Protein AF-A0A538HQL8-F1 (afdb_monomer_lite)

Structure (mmCIF, N/CA/C/O backbone):
data_AF-A0A538HQL8-F1
#
_entry.id   AF-A0A538HQL8-F1
#
loop_
_atom_site.group_PDB
_atom_site.id
_atom_site.type_symbol
_atom_site.label_atom_id
_atom_site.label_alt_id
_atom_site.label_comp_id
_atom_site.label_asym_id
_atom_site.label_entity_id
_atom_site.label_seq_id
_atom_site.pdbx_PDB_ins_code
_atom_site.Cartn_x
_atom_site.Cartn_y
_atom_site.Cartn_z
_atom_site.occupancy
_atom_site.B_iso_or_equiv
_atom_site.auth_seq_id
_atom_site.auth_comp_id
_atom_site.auth_asym_id
_atom_site.auth_atom_id
_atom_site.pdbx_PDB_model_num
ATOM 1 N N . MET A 1 1 ? -51.628 7.052 0.965 1.00 49.16 1 MET A N 1
ATOM 2 C CA . MET A 1 1 ? -50.623 6.029 0.595 1.00 49.16 1 MET A CA 1
ATOM 3 C C . MET A 1 1 ? -49.398 6.690 -0.060 1.00 49.16 1 MET A C 1
ATOM 5 O O . MET A 1 1 ? -49.408 6.827 -1.277 1.00 49.16 1 MET A O 1
ATOM 9 N N . PRO A 1 2 ? -48.368 7.137 0.696 1.00 50.53 2 PRO A N 1
ATOM 10 C CA . PRO A 1 2 ? -47.106 7.595 0.105 1.00 50.53 2 PRO A CA 1
ATOM 11 C C . PRO A 1 2 ? -45.880 7.108 0.913 1.00 50.53 2 PRO A C 1
ATOM 13 O O . PRO A 1 2 ? -45.304 7.866 1.681 1.00 50.53 2 PRO A O 1
ATOM 16 N N . VAL A 1 3 ? -45.492 5.834 0.800 1.00 54.09 3 VAL A N 1
ATOM 17 C CA . VAL A 1 3 ? -44.236 5.329 1.421 1.00 54.09 3 VAL A CA 1
ATOM 18 C C . VAL A 1 3 ? -43.353 4.573 0.409 1.00 54.09 3 VAL A C 1
ATOM 20 O O . VAL A 1 3 ? -42.176 4.333 0.648 1.00 54.09 3 VAL A O 1
ATOM 23 N N . ALA A 1 4 ? -43.863 4.286 -0.794 1.00 59.78 4 ALA A N 1
ATOM 24 C CA . ALA A 1 4 ? -43.156 3.497 -1.808 1.00 59.78 4 ALA A CA 1
ATOM 25 C C . ALA A 1 4 ? -42.152 4.285 -2.686 1.00 59.78 4 ALA A C 1
ATOM 27 O O . ALA A 1 4 ? -41.519 3.697 -3.563 1.00 59.78 4 ALA A O 1
ATOM 28 N N . SER A 1 5 ? -42.011 5.606 -2.510 1.00 59.91 5 SER A N 1
ATOM 29 C CA . SER A 1 5 ? -41.124 6.447 -3.339 1.00 59.91 5 SER A CA 1
ATOM 30 C C . SER A 1 5 ? -39.715 6.625 -2.763 1.00 59.91 5 SER A C 1
ATOM 32 O O . SER A 1 5 ? -38.771 6.798 -3.531 1.00 59.91 5 SER A O 1
ATOM 34 N N . ILE A 1 6 ? -39.547 6.537 -1.438 1.00 60.84 6 ILE A N 1
ATOM 35 C CA . ILE A 1 6 ? -38.257 6.792 -0.769 1.00 60.84 6 ILE A CA 1
ATOM 36 C C . ILE A 1 6 ? -37.262 5.648 -1.025 1.00 60.84 6 ILE A C 1
ATOM 38 O O . ILE A 1 6 ? -36.093 5.904 -1.304 1.00 60.84 6 ILE A O 1
ATOM 42 N N . GLY A 1 7 ? -37.732 4.394 -1.030 1.00 67.69 7 GLY A N 1
ATOM 43 C CA . GLY A 1 7 ? -36.884 3.226 -1.314 1.00 67.69 7 GLY A CA 1
ATOM 44 C C . GLY A 1 7 ? -36.282 3.245 -2.724 1.00 67.69 7 GLY A C 1
ATOM 45 O O . GLY A 1 7 ? -35.083 3.042 -2.884 1.00 67.69 7 GLY A O 1
ATOM 46 N N . ARG A 1 8 ? -37.080 3.6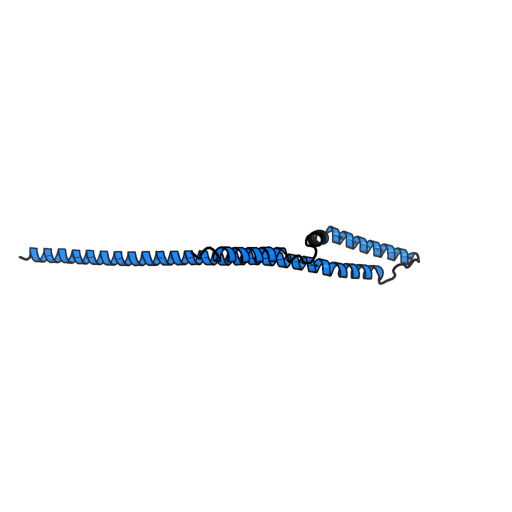12 -3.738 1.00 68.12 8 ARG A N 1
ATOM 47 C CA . ARG A 1 8 ? -36.613 3.712 -5.134 1.00 68.12 8 ARG A CA 1
ATOM 48 C C . ARG A 1 8 ? -35.597 4.831 -5.356 1.00 68.12 8 ARG A C 1
ATOM 50 O O . ARG A 1 8 ? -34.709 4.687 -6.190 1.00 68.12 8 ARG A O 1
ATOM 57 N N . ALA A 1 9 ? -35.722 5.943 -4.632 1.00 64.19 9 ALA A N 1
ATOM 58 C CA . ALA A 1 9 ? -34.758 7.036 -4.715 1.00 64.19 9 ALA A CA 1
ATOM 59 C C . ALA A 1 9 ? -33.401 6.634 -4.110 1.00 64.19 9 ALA A C 1
ATOM 61 O O . ALA A 1 9 ? -32.363 6.920 -4.701 1.00 64.19 9 ALA A O 1
ATOM 62 N N . ALA A 1 10 ? -33.407 5.914 -2.982 1.00 66.31 10 ALA A N 1
ATOM 63 C CA . ALA A 1 10 ? -32.190 5.384 -2.370 1.00 66.31 10 ALA A CA 1
ATOM 64 C C . ALA A 1 10 ? -31.501 4.338 -3.266 1.00 66.31 10 ALA A C 1
ATOM 66 O O . ALA A 1 10 ? -30.287 4.396 -3.462 1.00 66.31 10 ALA A O 1
ATOM 67 N N . GLU A 1 11 ? -32.266 3.433 -3.881 1.00 68.56 11 GLU A N 1
ATOM 68 C CA . GLU A 1 11 ? -31.736 2.461 -4.848 1.00 68.56 11 GLU A CA 1
ATOM 69 C C . GLU A 1 11 ? -31.134 3.143 -6.086 1.00 68.56 11 GLU A C 1
ATOM 71 O O . GLU A 1 11 ? -30.039 2.780 -6.512 1.00 68.56 11 GLU A O 1
ATOM 76 N N . ALA A 1 12 ? -31.787 4.181 -6.619 1.00 69.19 12 ALA A N 1
ATOM 77 C CA . ALA A 1 12 ? -31.294 4.913 -7.785 1.00 69.19 12 ALA A CA 1
ATOM 78 C C . ALA A 1 12 ? -29.977 5.660 -7.514 1.00 69.19 12 ALA A C 1
ATOM 80 O O . ALA A 1 12 ? -29.090 5.657 -8.366 1.00 69.19 12 ALA A O 1
ATOM 81 N N . VAL A 1 13 ? -29.819 6.270 -6.334 1.00 69.31 13 VAL A N 1
ATOM 82 C CA . VAL A 1 13 ? -28.570 6.953 -5.939 1.00 69.31 13 VAL A CA 1
ATOM 83 C C . VAL A 1 13 ? -27.427 5.949 -5.788 1.00 69.31 13 VAL A C 1
ATOM 85 O O . VAL A 1 13 ? -26.329 6.187 -6.288 1.00 69.31 13 VAL A O 1
ATOM 88 N N . THR A 1 14 ? -27.706 4.796 -5.178 1.00 72.69 14 THR A N 1
ATOM 89 C CA . THR A 1 14 ? -26.711 3.733 -4.973 1.00 72.69 14 THR A CA 1
ATOM 90 C C . THR A 1 14 ? -26.254 3.128 -6.307 1.00 72.69 14 THR A C 1
ATOM 92 O O . THR A 1 14 ? -25.068 2.877 -6.515 1.00 72.69 14 THR A O 1
ATOM 95 N N . GLU A 1 15 ? -27.179 2.942 -7.252 1.00 68.50 15 GLU A N 1
ATOM 96 C CA . GLU A 1 15 ? -26.886 2.443 -8.600 1.00 68.50 15 GLU A CA 1
ATOM 97 C C . GLU A 1 15 ? -26.120 3.477 -9.448 1.00 68.50 15 GLU A C 1
ATOM 99 O O . GLU A 1 15 ? -25.208 3.122 -10.199 1.00 68.50 15 GLU A O 1
ATOM 104 N N . LEU A 1 16 ? -26.421 4.770 -9.288 1.00 66.19 16 LEU A N 1
ATOM 105 C CA . LEU A 1 16 ? -25.686 5.867 -9.926 1.00 66.19 16 LEU A CA 1
ATOM 106 C C . LEU A 1 16 ? -24.247 5.982 -9.408 1.00 66.19 16 LEU A C 1
ATOM 108 O O . LEU A 1 16 ? -23.330 6.177 -10.207 1.00 66.19 16 LEU A O 1
ATOM 112 N N . GLU A 1 17 ? -24.021 5.824 -8.103 1.00 63.84 17 GLU A N 1
ATOM 113 C CA . GLU A 1 17 ? -22.672 5.785 -7.523 1.00 63.84 17 GLU A CA 1
ATOM 114 C C . GLU A 1 17 ? -21.874 4.572 -8.012 1.00 63.84 17 GLU A C 1
ATOM 116 O O . GLU A 1 17 ? -20.699 4.704 -8.369 1.00 63.84 17 GLU A O 1
ATOM 121 N N . ARG A 1 18 ? -22.523 3.407 -8.113 1.00 63.50 18 ARG A N 1
ATOM 122 C CA . ARG A 1 18 ? -21.914 2.179 -8.637 1.00 63.50 18 ARG A CA 1
ATOM 123 C C . ARG A 1 18 ? -21.484 2.340 -10.096 1.00 63.50 18 ARG A C 1
ATOM 125 O O . ARG A 1 18 ? -20.334 2.063 -10.427 1.00 63.50 18 ARG A O 1
ATOM 132 N N . ARG A 1 19 ? -22.359 2.891 -10.945 1.00 61.31 19 ARG A N 1
ATOM 133 C CA . ARG A 1 19 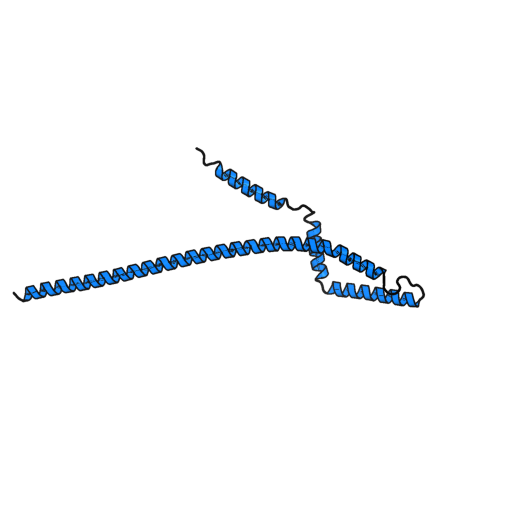? -22.062 3.182 -12.360 1.00 61.31 19 ARG A CA 1
ATOM 134 C C . ARG A 1 19 ? -21.004 4.266 -12.537 1.00 61.31 19 ARG A C 1
ATOM 136 O O . ARG A 1 19 ? -20.172 4.176 -13.435 1.00 61.31 19 ARG A O 1
ATOM 143 N N . ARG A 1 20 ? -20.972 5.277 -11.665 1.00 58.81 20 ARG A N 1
ATOM 144 C CA . ARG A 1 20 ? -19.942 6.328 -11.688 1.00 58.81 20 ARG A CA 1
ATOM 145 C C . ARG A 1 20 ? -18.543 5.777 -11.381 1.00 58.81 20 ARG A C 1
ATOM 147 O O . ARG A 1 20 ? -17.565 6.293 -11.921 1.00 58.81 20 ARG A O 1
ATOM 154 N N . HIS A 1 21 ? -18.431 4.723 -10.573 1.00 55.75 21 HIS A N 1
ATOM 155 C CA . HIS A 1 21 ? -17.162 4.031 -10.326 1.00 55.75 21 HIS A CA 1
ATOM 156 C C . HIS A 1 21 ? -16.667 3.214 -11.531 1.00 55.75 21 HIS A C 1
ATOM 158 O O . HIS A 1 21 ? -15.460 3.097 -11.730 1.00 55.75 21 HIS A O 1
ATOM 164 N N . GLU A 1 22 ? -17.575 2.706 -12.365 1.00 56.78 22 GLU A N 1
ATOM 165 C CA . GLU A 1 22 ? -17.237 1.975 -13.596 1.00 56.78 22 GLU A CA 1
ATOM 166 C C . GLU A 1 22 ? -16.782 2.906 -14.736 1.00 56.78 22 GLU A C 1
ATOM 168 O O . GLU A 1 22 ? -16.046 2.490 -15.629 1.00 56.78 22 GLU A O 1
ATOM 173 N N . LEU A 1 23 ? -17.160 4.188 -14.686 1.00 54.62 23 LEU A N 1
ATOM 174 C CA . LEU A 1 23 ? -16.943 5.161 -15.764 1.00 54.62 23 LEU A CA 1
ATOM 175 C C . LEU A 1 23 ? -15.621 5.956 -15.682 1.00 54.62 23 LEU A C 1
ATOM 177 O O . LEU A 1 23 ? -15.328 6.724 -16.594 1.00 54.62 23 LEU A O 1
ATOM 181 N N . HIS A 1 24 ? -14.779 5.766 -14.659 1.00 51.62 24 HIS A N 1
ATOM 182 C CA . HIS A 1 24 ? -13.497 6.494 -14.522 1.00 51.62 24 HIS A CA 1
ATOM 183 C C . HIS A 1 24 ? -12.302 5.869 -15.275 1.00 51.62 24 HIS A C 1
ATOM 185 O O . HIS A 1 24 ? -11.143 6.164 -14.986 1.00 51.62 24 HIS A O 1
ATOM 191 N N . GLY A 1 25 ? -12.546 5.050 -16.297 1.00 54.59 25 GLY A N 1
ATOM 192 C CA . GLY A 1 25 ? -11.500 4.527 -17.180 1.00 54.59 25 GLY A CA 1
ATOM 193 C C . GLY A 1 25 ? -11.180 5.456 -18.354 1.00 54.59 25 GLY A C 1
ATOM 194 O O . GLY A 1 25 ? -11.370 5.055 -19.497 1.00 54.59 25 GLY A O 1
ATOM 195 N N . ALA A 1 26 ? -10.703 6.682 -18.112 1.00 51.97 26 ALA A N 1
ATOM 196 C CA . ALA A 1 26 ? -10.475 7.659 -19.190 1.00 51.97 26 ALA A CA 1
ATOM 197 C C . ALA A 1 26 ? -9.284 7.339 -20.127 1.00 51.97 26 ALA A C 1
ATOM 199 O O . ALA A 1 26 ? -9.155 7.977 -21.166 1.00 51.97 26 ALA A O 1
ATOM 200 N N . PHE A 1 27 ? -8.454 6.326 -19.835 1.00 48.41 27 PHE A N 1
ATOM 201 C CA . PHE A 1 27 ? -7.442 5.815 -20.773 1.00 48.41 27 PHE A CA 1
ATOM 202 C C . PHE A 1 27 ? -7.279 4.284 -20.655 1.00 48.41 27 PHE A C 1
ATOM 204 O O . PHE A 1 27 ? -6.642 3.783 -19.734 1.00 48.41 27 PHE A O 1
ATOM 211 N N . GLY A 1 28 ? -7.868 3.533 -21.598 1.00 52.66 28 GLY A N 1
ATOM 212 C CA . GLY A 1 28 ? -7.494 2.160 -21.996 1.00 52.66 28 GLY A CA 1
ATOM 213 C C . GLY A 1 28 ? -7.106 1.168 -20.885 1.00 52.66 28 GLY A C 1
ATOM 214 O O . GLY A 1 28 ? -5.946 0.775 -20.772 1.00 52.66 28 GLY A O 1
ATOM 215 N N . ASN A 1 29 ? -8.087 0.707 -20.110 1.00 58.59 29 ASN A N 1
ATOM 216 C CA . ASN A 1 29 ? -7.932 -0.052 -18.858 1.00 58.59 29 ASN A CA 1
ATOM 217 C C . ASN A 1 29 ? -7.150 -1.392 -18.944 1.00 58.59 29 ASN A C 1
ATOM 219 O O . ASN A 1 29 ? -6.627 -1.875 -17.936 1.00 58.59 29 ASN A O 1
ATOM 223 N N . ASP A 1 30 ? -6.999 -1.969 -20.135 1.00 61.59 30 ASP A N 1
ATOM 224 C CA . ASP A 1 30 ? -6.583 -3.366 -20.298 1.00 61.59 30 ASP A CA 1
ATOM 225 C C . ASP A 1 30 ? -5.174 -3.544 -20.878 1.00 61.59 30 ASP A C 1
ATOM 227 O O . ASP A 1 30 ? -4.403 -4.387 -20.417 1.00 61.59 30 ASP A O 1
ATOM 231 N N . ALA A 1 31 ? -4.797 -2.745 -21.878 1.00 63.78 31 ALA A N 1
ATOM 232 C CA . ALA A 1 31 ? -3.494 -2.874 -22.533 1.00 63.78 31 ALA A CA 1
ATOM 233 C C . ALA A 1 31 ? -2.351 -2.399 -21.623 1.00 63.78 31 ALA A C 1
ATOM 235 O O . ALA A 1 31 ? -1.345 -3.093 -21.473 1.00 63.78 31 ALA A O 1
ATOM 236 N N . PHE A 1 32 ? -2.539 -1.260 -20.956 1.00 65.50 32 PHE A N 1
ATOM 237 C CA . PHE A 1 32 ? -1.524 -0.644 -20.103 1.00 65.50 32 PHE A CA 1
ATOM 238 C C . PHE A 1 32 ? -1.376 -1.347 -18.750 1.00 65.50 32 PHE A C 1
ATOM 240 O O . PHE A 1 32 ? -0.261 -1.472 -18.254 1.00 65.50 32 PHE A O 1
ATOM 247 N N . GLY A 1 33 ? -2.464 -1.890 -18.189 1.00 67.62 33 GLY A N 1
ATOM 248 C CA . GLY A 1 33 ? -2.401 -2.724 -16.981 1.00 67.62 33 GLY A CA 1
ATOM 249 C C . GLY A 1 33 ? -1.579 -3.993 -17.205 1.00 67.62 33 GLY A C 1
ATOM 250 O O . GLY A 1 33 ? -0.662 -4.287 -16.440 1.00 67.62 33 GLY A O 1
ATOM 251 N N . ARG A 1 34 ? -1.830 -4.688 -18.323 1.00 70.81 34 ARG A N 1
ATOM 252 C CA . ARG A 1 34 ? -1.034 -5.855 -18.730 1.00 70.81 34 ARG A CA 1
ATOM 253 C C . ARG A 1 34 ? 0.417 -5.495 -19.045 1.00 70.81 34 ARG A C 1
ATOM 255 O O . ARG A 1 34 ? 1.304 -6.306 -18.793 1.00 70.81 34 ARG A O 1
ATOM 262 N N . LEU A 1 35 ? 0.671 -4.309 -19.601 1.00 70.62 35 LEU A N 1
ATOM 263 C CA . LEU A 1 35 ? 2.023 -3.844 -19.909 1.00 70.62 35 LEU A CA 1
ATOM 264 C C . LEU A 1 35 ? 2.814 -3.518 -18.636 1.00 70.62 35 LEU A C 1
ATOM 266 O O . LEU A 1 35 ? 3.957 -3.943 -18.519 1.00 70.62 35 LEU A O 1
ATOM 270 N N . ALA A 1 36 ? 2.191 -2.854 -17.661 1.00 70.62 36 ALA A N 1
ATOM 271 C CA . ALA A 1 36 ? 2.780 -2.584 -16.353 1.00 70.62 36 ALA A CA 1
ATOM 272 C C . ALA A 1 36 ? 3.078 -3.874 -15.576 1.00 70.62 36 ALA A C 1
ATOM 274 O O . ALA A 1 36 ? 4.159 -4.027 -15.017 1.00 70.62 36 ALA A O 1
ATOM 275 N N . GLU A 1 37 ? 2.159 -4.841 -15.584 1.00 73.94 37 GLU A N 1
ATOM 276 C CA . GLU A 1 37 ? 2.364 -6.141 -14.937 1.00 73.94 37 GLU A CA 1
ATOM 277 C C . GLU A 1 37 ? 3.469 -6.966 -15.617 1.00 73.94 37 GLU A C 1
ATOM 279 O O . GLU A 1 37 ? 4.247 -7.651 -14.950 1.00 73.94 37 GLU A O 1
ATOM 284 N N . LYS A 1 38 ? 3.571 -6.894 -16.950 1.00 74.75 38 LYS A N 1
ATOM 285 C CA . LYS A 1 38 ? 4.695 -7.479 -17.693 1.00 74.75 38 LYS A CA 1
ATOM 286 C C . LYS A 1 38 ? 6.006 -6.776 -17.361 1.00 74.75 38 LYS A C 1
ATOM 288 O O . LYS A 1 38 ? 6.981 -7.464 -17.092 1.00 74.75 38 LYS A O 1
ATOM 293 N N . ALA A 1 39 ? 6.026 -5.444 -17.331 1.00 72.88 39 ALA A N 1
ATOM 294 C CA . ALA A 1 39 ? 7.209 -4.662 -16.988 1.00 72.88 39 ALA A CA 1
ATOM 295 C C . ALA A 1 39 ? 7.685 -4.970 -15.561 1.00 72.88 39 ALA A C 1
ATOM 297 O O . ALA A 1 39 ? 8.858 -5.260 -15.368 1.00 72.88 39 ALA A O 1
ATOM 298 N N . ALA A 1 40 ? 6.783 -5.011 -14.577 1.00 75.00 40 ALA A N 1
ATOM 299 C CA . ALA A 1 40 ? 7.116 -5.354 -13.194 1.00 75.00 40 ALA A CA 1
ATOM 300 C C . ALA A 1 40 ? 7.727 -6.760 -13.070 1.00 75.00 40 ALA A C 1
ATOM 302 O O . ALA A 1 40 ? 8.749 -6.936 -12.410 1.00 75.00 40 ALA A O 1
ATOM 303 N N . ARG A 1 41 ? 7.152 -7.758 -13.757 1.00 78.19 41 ARG A N 1
ATOM 304 C CA . ARG A 1 41 ? 7.721 -9.116 -13.801 1.00 78.19 41 ARG A CA 1
ATOM 305 C C . ARG A 1 41 ? 9.064 -9.170 -14.531 1.00 78.19 41 ARG A C 1
ATOM 307 O O . ARG A 1 41 ? 9.950 -9.919 -14.130 1.00 78.19 41 ARG A O 1
ATOM 314 N N . PHE A 1 42 ? 9.223 -8.368 -15.579 1.00 76.69 42 PHE A N 1
ATOM 315 C CA . PHE A 1 42 ? 10.438 -8.311 -16.384 1.00 76.69 42 PHE A CA 1
ATOM 316 C C . PHE A 1 42 ? 11.606 -7.661 -15.625 1.00 76.69 42 PHE A C 1
ATOM 318 O O . PHE A 1 42 ? 12.667 -8.269 -15.520 1.00 76.69 42 PHE A O 1
ATOM 325 N N . PHE A 1 43 ? 11.394 -6.494 -15.007 1.00 77.19 43 PHE A N 1
ATOM 326 C CA . PHE A 1 43 ? 12.404 -5.808 -14.190 1.00 77.19 43 PHE A CA 1
ATOM 327 C C . PHE A 1 43 ? 12.707 -6.525 -12.863 1.00 77.19 43 PHE A C 1
ATOM 329 O O . PHE A 1 43 ? 13.806 -6.382 -12.338 1.00 77.19 43 PHE A O 1
ATOM 336 N N . GLY A 1 44 ? 11.766 -7.310 -12.325 1.00 72.00 44 GLY A N 1
ATOM 337 C CA . GLY A 1 44 ? 11.952 -8.074 -11.084 1.00 72.00 44 GLY A CA 1
ATOM 338 C C . GLY A 1 44 ? 12.756 -9.371 -11.232 1.00 72.00 44 GLY A C 1
ATOM 339 O O . GLY A 1 44 ? 13.040 -10.025 -10.232 1.00 72.00 44 GLY A O 1
ATOM 340 N N . THR A 1 45 ? 13.120 -9.767 -12.457 1.00 86.19 45 THR A N 1
ATOM 341 C CA . THR A 1 45 ? 13.864 -11.009 -12.702 1.00 86.19 45 THR A CA 1
ATOM 342 C C . THR A 1 45 ? 15.375 -10.731 -12.717 1.00 86.19 45 THR A C 1
ATOM 344 O O . THR A 1 45 ? 15.828 -9.918 -13.524 1.00 86.19 45 THR A O 1
ATOM 347 N N . PRO A 1 46 ? 16.206 -11.435 -11.922 1.00 84.06 46 PRO A N 1
ATOM 348 C CA . PRO A 1 46 ? 17.658 -11.204 -11.877 1.00 84.06 46 PRO A CA 1
ATOM 349 C C . PRO A 1 46 ? 18.363 -11.434 -13.227 1.00 84.06 46 PRO A C 1
ATOM 351 O O . PRO A 1 46 ? 19.413 -10.854 -13.499 1.00 84.06 46 PRO A O 1
ATOM 354 N N . GLN A 1 47 ? 17.761 -12.233 -14.110 1.00 86.06 47 GLN A N 1
ATOM 355 C CA . GLN A 1 47 ? 18.255 -12.474 -15.468 1.00 86.06 47 GLN A CA 1
ATOM 356 C C . GLN A 1 47 ? 18.193 -11.230 -16.369 1.00 86.06 47 GLN A C 1
ATOM 358 O O . GLN A 1 47 ? 19.019 -11.105 -17.271 1.00 86.06 47 GLN A O 1
ATOM 363 N N . TYR A 1 48 ? 17.258 -10.300 -16.131 1.00 86.25 48 TYR A N 1
ATOM 364 C CA . TYR A 1 48 ? 17.153 -9.067 -16.918 1.00 86.25 48 TYR A CA 1
ATOM 365 C C . TYR A 1 48 ? 18.379 -8.170 -16.713 1.00 86.25 48 TYR A C 1
ATOM 367 O O . TYR A 1 48 ? 18.983 -7.719 -17.684 1.00 86.25 48 TYR A O 1
ATOM 375 N N . ILE A 1 49 ? 18.792 -7.986 -15.455 1.00 88.00 49 ILE A N 1
ATOM 376 C CA . ILE A 1 49 ? 19.973 -7.189 -15.103 1.00 88.00 49 ILE A CA 1
ATOM 377 C C . ILE A 1 49 ? 21.234 -7.806 -15.716 1.00 88.00 49 ILE A C 1
ATOM 379 O O . ILE A 1 49 ? 21.995 -7.105 -16.375 1.00 88.00 49 ILE A O 1
ATOM 383 N N . LEU A 1 50 ? 21.412 -9.126 -15.594 1.00 90.06 50 LEU A N 1
ATOM 384 C CA . LEU A 1 50 ? 22.531 -9.851 -16.209 1.00 90.06 50 LEU A CA 1
ATOM 385 C C . LEU A 1 50 ? 22.580 -9.677 -17.736 1.00 90.06 50 LEU A C 1
ATOM 387 O O . LEU A 1 50 ? 23.643 -9.389 -18.286 1.00 90.06 50 LEU A O 1
ATOM 391 N N . GLY A 1 51 ? 21.440 -9.813 -18.420 1.00 90.50 51 GLY A N 1
ATOM 392 C CA . GLY A 1 51 ? 21.351 -9.617 -19.868 1.00 90.50 51 GLY A CA 1
ATOM 393 C C . GLY A 1 51 ? 21.657 -8.178 -20.291 1.00 90.50 51 GLY A C 1
ATOM 394 O O . GLY A 1 51 ? 22.415 -7.966 -21.236 1.00 90.50 51 GLY A O 1
ATOM 395 N N . GLN A 1 52 ? 21.126 -7.187 -19.569 1.00 87.75 52 GLN A N 1
ATOM 396 C CA . GLN A 1 52 ? 21.376 -5.770 -19.840 1.00 87.75 52 GLN A CA 1
ATOM 397 C C . GLN A 1 52 ? 22.856 -5.412 -19.637 1.00 87.75 52 GLN A C 1
ATOM 399 O O . GLN A 1 52 ? 23.446 -4.752 -20.491 1.00 87.75 52 GLN A O 1
ATOM 404 N N . THR A 1 53 ? 23.485 -5.889 -18.559 1.00 89.25 53 THR A N 1
ATOM 405 C CA . THR A 1 53 ? 24.921 -5.688 -1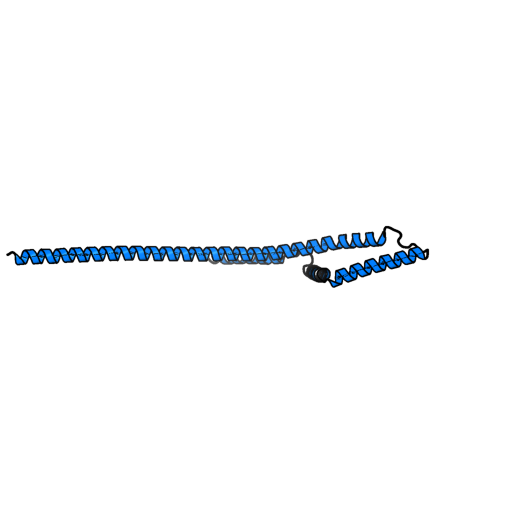8.313 1.00 89.25 53 THR A CA 1
ATOM 406 C C . THR A 1 53 ? 25.775 -6.356 -19.388 1.00 89.25 53 THR A C 1
ATOM 408 O O . THR A 1 53 ? 26.712 -5.733 -19.883 1.00 89.25 53 THR A O 1
ATOM 411 N N . ALA A 1 54 ? 25.440 -7.581 -19.803 1.00 92.50 54 ALA A N 1
ATOM 412 C CA . ALA A 1 54 ? 26.151 -8.273 -20.877 1.00 92.50 54 ALA A CA 1
ATOM 413 C C . ALA A 1 54 ? 26.022 -7.544 -22.224 1.00 92.50 54 ALA A C 1
ATOM 415 O O . ALA A 1 54 ? 27.012 -7.413 -22.938 1.00 92.50 54 ALA A O 1
ATOM 416 N N . ALA A 1 55 ? 24.836 -7.023 -22.555 1.00 87.94 55 ALA A N 1
ATOM 417 C CA . ALA A 1 55 ? 24.608 -6.256 -23.778 1.00 87.94 55 ALA A CA 1
ATOM 418 C C . ALA A 1 55 ? 25.421 -4.951 -23.803 1.00 87.94 55 ALA A C 1
ATOM 420 O O . ALA A 1 55 ? 26.064 -4.647 -24.807 1.00 87.94 55 ALA A O 1
ATOM 421 N N . VAL A 1 56 ? 25.449 -4.212 -22.688 1.00 87.31 56 VAL A N 1
ATOM 422 C CA . VAL A 1 56 ? 26.284 -3.008 -22.540 1.00 87.31 56 VAL A CA 1
ATOM 423 C C . VAL A 1 56 ? 27.763 -3.357 -22.675 1.00 87.31 56 VAL A C 1
ATOM 425 O O . VAL A 1 56 ? 28.484 -2.697 -23.418 1.00 87.31 56 VAL A O 1
ATOM 428 N N . LEU A 1 57 ? 28.218 -4.415 -22.002 1.00 88.12 57 LEU A N 1
ATOM 429 C CA . LEU A 1 57 ? 29.613 -4.840 -22.050 1.00 88.12 57 LEU A CA 1
ATOM 430 C C . LEU A 1 57 ? 30.021 -5.276 -23.463 1.00 88.12 57 LEU A C 1
ATOM 432 O O . LEU A 1 57 ? 31.072 -4.868 -23.947 1.00 88.12 57 LEU A O 1
ATOM 436 N N . ALA A 1 58 ? 29.170 -6.038 -24.154 1.00 87.81 58 ALA A N 1
ATOM 437 C CA . ALA A 1 58 ? 29.383 -6.427 -25.543 1.00 87.81 58 ALA A CA 1
ATOM 438 C C . ALA A 1 58 ? 29.459 -5.204 -26.468 1.00 87.81 58 ALA A C 1
ATOM 440 O O . ALA A 1 58 ? 30.348 -5.141 -27.313 1.00 87.81 58 ALA A O 1
ATOM 441 N N . TRP A 1 59 ? 28.587 -4.207 -26.281 1.00 84.12 59 TRP A N 1
ATOM 442 C CA . TRP A 1 59 ? 28.613 -2.964 -27.056 1.00 84.12 59 TRP A CA 1
ATOM 443 C C . TRP A 1 59 ? 29.912 -2.181 -26.853 1.00 84.12 59 TRP A C 1
ATOM 445 O O . TRP A 1 59 ? 30.515 -1.719 -27.823 1.00 84.12 59 TRP A O 1
ATOM 455 N N . VAL A 1 60 ? 30.365 -2.063 -25.603 1.00 82.81 60 VAL A N 1
ATOM 456 C CA . VAL A 1 60 ? 31.629 -1.401 -25.255 1.00 82.81 60 VAL A CA 1
ATOM 457 C C . VAL A 1 60 ? 32.820 -2.151 -25.857 1.00 82.81 60 VAL A C 1
ATOM 459 O O . VAL A 1 60 ? 33.701 -1.516 -26.432 1.00 82.81 60 VAL A O 1
ATOM 462 N N . ILE A 1 61 ? 32.842 -3.487 -25.782 1.00 83.94 61 ILE A N 1
ATOM 463 C CA . ILE A 1 61 ? 33.911 -4.318 -26.360 1.00 83.94 61 ILE A CA 1
ATOM 464 C C . ILE A 1 61 ? 33.942 -4.178 -27.884 1.00 83.94 61 ILE A C 1
ATOM 466 O O . ILE A 1 61 ? 35.004 -3.899 -28.435 1.00 83.94 61 ILE A O 1
ATOM 470 N N . LEU A 1 62 ? 32.796 -4.313 -28.561 1.00 81.00 62 LEU A N 1
ATOM 471 C CA . LEU A 1 62 ? 32.703 -4.171 -30.016 1.00 81.00 62 LEU A CA 1
ATOM 472 C C . LEU A 1 62 ? 33.190 -2.789 -30.466 1.00 81.00 62 LEU A C 1
ATOM 474 O O . LEU A 1 62 ? 34.081 -2.712 -31.309 1.00 81.00 62 LEU A O 1
ATOM 478 N N . ASN A 1 63 ? 32.710 -1.709 -29.843 1.00 77.19 63 ASN A N 1
ATOM 479 C CA . ASN A 1 63 ? 33.153 -0.353 -30.182 1.00 77.19 63 ASN A CA 1
ATOM 480 C C . ASN A 1 63 ? 34.639 -0.123 -29.885 1.00 77.19 63 ASN A C 1
ATOM 482 O O . ASN A 1 63 ? 35.330 0.486 -30.698 1.00 77.19 63 ASN A O 1
ATOM 486 N N . SER A 1 64 ? 35.159 -0.652 -28.773 1.00 73.62 64 SER A N 1
ATOM 487 C CA . SER A 1 64 ? 36.589 -0.586 -28.451 1.00 73.62 64 SER A CA 1
ATOM 488 C C . SER A 1 64 ? 37.439 -1.304 -29.507 1.00 73.62 64 SER A C 1
ATOM 490 O O . SER A 1 64 ? 38.411 -0.747 -30.015 1.00 73.62 64 SER A O 1
ATOM 492 N N . THR A 1 65 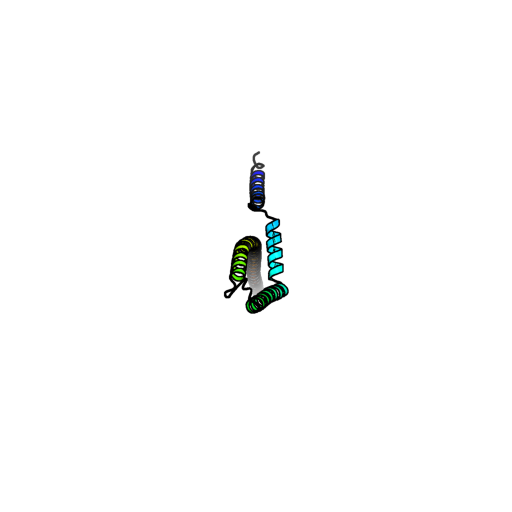? 37.034 -2.504 -29.937 1.00 70.69 65 THR A N 1
ATOM 493 C CA . THR A 1 65 ? 37.734 -3.232 -31.009 1.00 70.69 65 THR A CA 1
ATOM 494 C C . THR A 1 65 ? 37.654 -2.509 -32.355 1.00 70.69 65 THR A C 1
ATOM 496 O O . THR A 1 65 ? 38.644 -2.454 -33.077 1.00 70.69 65 THR A O 1
ATOM 499 N N . GLN A 1 66 ? 36.522 -1.882 -32.676 1.00 68.38 66 GLN A N 1
ATOM 500 C CA . GLN A 1 66 ? 36.328 -1.148 -33.928 1.00 68.38 66 GLN A CA 1
ATOM 501 C C . GLN A 1 66 ? 37.132 0.164 -33.966 1.00 68.38 66 GLN A C 1
ATOM 503 O O . GLN A 1 66 ? 37.698 0.512 -35.005 1.00 68.38 66 GLN A O 1
ATOM 508 N N . LEU A 1 67 ? 37.282 0.826 -32.810 1.00 63.47 67 LEU A N 1
ATOM 509 C CA . LEU A 1 67 ? 38.170 1.974 -32.614 1.00 63.47 67 LEU A CA 1
ATOM 510 C C . LEU A 1 67 ? 39.639 1.605 -32.882 1.00 63.47 67 LEU A C 1
ATOM 512 O O . LEU A 1 67 ? 40.346 2.359 -33.547 1.00 63.47 67 LEU A O 1
ATOM 516 N N . HIS A 1 68 ? 40.084 0.423 -32.439 1.00 61.84 68 HIS A N 1
ATOM 517 C CA . HIS A 1 68 ? 41.429 -0.091 -32.726 1.00 61.84 68 HIS A CA 1
ATOM 518 C C . HIS A 1 68 ? 41.649 -0.465 -34.204 1.00 61.84 68 HIS A C 1
ATOM 520 O O . HIS A 1 68 ? 42.785 -0.429 -34.672 1.00 61.84 68 HIS A O 1
ATOM 526 N N . LEU A 1 69 ? 40.585 -0.787 -34.949 1.00 64.69 69 LEU A N 1
ATOM 527 C CA . LEU A 1 69 ? 40.628 -1.122 -36.380 1.00 64.69 69 LEU A CA 1
ATOM 528 C C . LEU A 1 69 ? 40.450 0.101 -37.309 1.00 64.69 69 LEU A C 1
ATOM 530 O O . LEU A 1 69 ? 40.404 -0.058 -38.528 1.00 64.69 69 LEU A O 1
ATOM 534 N N . GLY A 1 70 ? 40.368 1.321 -36.762 1.00 59.28 70 GLY A N 1
ATOM 535 C CA . GLY A 1 70 ? 40.304 2.569 -37.535 1.00 59.28 70 GLY A CA 1
ATOM 536 C C . GLY A 1 70 ? 38.903 2.987 -38.002 1.00 59.28 70 GLY A C 1
ATOM 537 O O . GLY A 1 70 ? 38.772 4.002 -38.683 1.00 59.28 70 GLY A O 1
ATOM 538 N N . PHE A 1 71 ? 37.851 2.259 -37.613 1.00 58.34 71 PHE A N 1
ATOM 539 C CA . PHE A 1 71 ? 36.453 2.630 -37.855 1.00 58.34 71 PHE A CA 1
ATOM 540 C C . PHE A 1 71 ? 35.804 3.095 -36.548 1.00 58.34 71 PHE A C 1
ATOM 542 O O . PHE A 1 71 ? 35.282 2.313 -35.758 1.00 58.34 71 PHE A O 1
ATOM 549 N N . ALA A 1 72 ? 35.834 4.402 -36.318 1.00 60.38 72 ALA A N 1
ATOM 550 C CA . ALA A 1 72 ? 35.284 5.033 -35.128 1.00 60.38 72 ALA A CA 1
ATOM 551 C C . ALA A 1 72 ? 33.790 5.363 -35.312 1.00 60.38 72 ALA A C 1
ATOM 553 O O . ALA A 1 72 ? 33.444 6.471 -35.717 1.00 60.38 72 ALA A O 1
ATOM 554 N N . TRP A 1 73 ? 32.903 4.396 -35.050 1.00 60.25 73 TRP A N 1
ATOM 555 C CA . TRP A 1 73 ? 31.450 4.611 -35.164 1.00 60.25 73 TRP A CA 1
ATOM 556 C C . TRP A 1 73 ? 30.834 5.247 -33.899 1.00 60.25 73 TRP A C 1
ATOM 558 O O . TRP A 1 73 ? 29.868 5.995 -34.022 1.00 60.25 73 TRP A O 1
ATOM 568 N N . ASP A 1 74 ? 31.429 5.034 -32.713 1.00 65.00 74 ASP A N 1
ATOM 569 C CA . ASP A 1 74 ? 31.027 5.675 -31.444 1.00 65.00 74 ASP A CA 1
ATOM 570 C C . ASP A 1 74 ? 32.248 5.878 -30.504 1.00 65.00 74 ASP A C 1
ATOM 572 O O . ASP A 1 74 ? 32.622 4.999 -29.724 1.00 65.00 74 ASP A O 1
ATOM 576 N N . VAL A 1 75 ? 32.932 7.027 -30.628 1.00 60.41 75 VAL A N 1
ATOM 577 C CA . VAL A 1 75 ? 34.114 7.406 -29.814 1.00 60.41 75 VAL A CA 1
ATOM 578 C C . VAL A 1 75 ? 33.677 7.882 -28.426 1.00 60.41 75 VAL A C 1
ATOM 580 O O . VAL A 1 75 ? 32.598 8.446 -28.268 1.00 60.41 75 VAL A O 1
ATOM 583 N N . TYR A 1 76 ? 34.526 7.686 -27.411 1.00 54.59 76 TYR A N 1
ATOM 584 C CA . TYR A 1 76 ? 34.307 8.174 -26.044 1.00 54.59 76 TYR A CA 1
ATOM 585 C C . TYR A 1 76 ? 33.817 9.641 -26.033 1.00 54.59 76 TYR A C 1
ATOM 587 O O . TYR A 1 76 ? 34.512 10.493 -26.594 1.00 54.59 76 TYR A O 1
ATOM 595 N N . PRO A 1 77 ? 32.657 9.968 -25.422 1.00 59.44 77 PRO A N 1
ATOM 596 C CA . PRO A 1 77 ? 31.876 9.201 -24.450 1.00 59.44 77 PRO A CA 1
ATOM 597 C C . PRO A 1 77 ? 30.582 8.612 -25.060 1.00 59.44 77 PRO A C 1
ATOM 599 O O . PRO A 1 77 ? 29.525 9.215 -24.916 1.00 59.44 77 PRO A O 1
ATOM 602 N N . PHE A 1 78 ? 30.667 7.458 -25.739 1.00 73.31 78 PHE A N 1
ATOM 603 C CA . PHE A 1 78 ? 29.556 6.609 -26.233 1.00 73.31 78 PHE A CA 1
ATOM 604 C C . PHE A 1 78 ? 28.192 7.316 -26.374 1.00 73.31 78 PHE A C 1
ATOM 606 O O . PHE A 1 78 ? 27.249 7.059 -25.609 1.00 73.31 78 PHE A O 1
ATOM 613 N N . ILE A 1 79 ? 28.093 8.256 -27.319 1.00 77.81 79 ILE A N 1
ATOM 614 C CA . ILE A 1 79 ? 26.956 9.181 -27.398 1.00 77.81 79 ILE A CA 1
ATOM 615 C C . ILE A 1 79 ? 25.669 8.426 -27.721 1.00 77.81 79 ILE A C 1
ATOM 617 O O . ILE A 1 79 ? 24.618 8.750 -27.169 1.00 77.81 79 ILE A O 1
ATOM 621 N N . ALA A 1 80 ? 25.749 7.381 -28.549 1.00 80.56 80 ALA A N 1
ATOM 622 C CA . ALA A 1 80 ? 24.590 6.592 -28.948 1.00 80.56 80 ALA A CA 1
ATOM 623 C C . ALA A 1 80 ? 24.044 5.766 -27.778 1.00 80.56 80 ALA A C 1
ATOM 625 O O . ALA A 1 80 ? 22.831 5.716 -27.567 1.00 80.56 80 ALA A O 1
ATOM 626 N N . LEU A 1 81 ? 24.934 5.174 -26.974 1.00 84.50 81 LEU A N 1
ATOM 627 C CA . LEU A 1 81 ? 24.547 4.435 -25.774 1.00 84.50 81 LEU A CA 1
ATOM 628 C C . LEU A 1 81 ? 23.879 5.365 -24.763 1.00 84.50 81 LEU A C 1
ATOM 630 O O . LEU A 1 81 ? 22.811 5.049 -24.240 1.00 84.50 81 LEU A O 1
ATOM 634 N N . ASN A 1 82 ? 24.461 6.540 -24.537 1.00 84.94 82 ASN A N 1
ATOM 635 C CA . ASN A 1 82 ? 23.890 7.516 -23.621 1.00 84.94 82 ASN A CA 1
ATOM 636 C C . ASN A 1 82 ? 22.523 8.036 -24.105 1.00 84.94 82 ASN A C 1
ATOM 638 O O . ASN A 1 82 ? 21.592 8.169 -23.309 1.00 84.94 82 ASN A O 1
ATOM 642 N N . LEU A 1 83 ? 22.357 8.265 -25.413 1.00 85.50 83 LEU A N 1
ATOM 643 C CA . LEU A 1 83 ? 21.074 8.664 -25.999 1.00 85.50 83 LEU A CA 1
ATOM 644 C C . LEU A 1 83 ? 20.010 7.576 -25.813 1.00 85.50 83 LEU A C 1
ATOM 646 O O . LEU A 1 83 ? 18.874 7.870 -25.438 1.00 85.50 83 LEU A O 1
ATOM 650 N N . LEU A 1 84 ? 20.388 6.315 -26.033 1.00 87.56 84 LEU A N 1
ATOM 651 C CA . LEU A 1 84 ? 19.496 5.169 -25.895 1.00 87.56 84 LEU A CA 1
ATOM 652 C C . LEU A 1 84 ? 19.042 4.976 -24.445 1.00 87.56 84 LEU A C 1
ATOM 654 O O . LEU A 1 84 ? 17.850 4.806 -24.203 1.00 87.56 84 LEU A O 1
ATOM 658 N N . PHE A 1 85 ? 19.958 5.063 -23.478 1.00 86.94 85 PHE A N 1
ATOM 659 C CA . PHE A 1 85 ? 19.621 5.011 -22.052 1.00 86.94 85 PHE A CA 1
ATOM 660 C C . PHE A 1 85 ? 18.739 6.185 -21.619 1.00 86.94 85 PHE A C 1
ATOM 662 O O . PHE A 1 85 ? 17.778 5.993 -20.872 1.00 86.94 85 PHE A O 1
ATOM 669 N N . SER A 1 86 ? 19.020 7.389 -22.121 1.00 90.25 86 SER A N 1
ATOM 670 C CA . SER A 1 86 ? 18.202 8.574 -21.844 1.00 90.25 86 SER A CA 1
ATOM 671 C C . SER A 1 86 ? 16.768 8.387 -22.350 1.00 90.25 86 SER A C 1
ATOM 673 O O . SER A 1 86 ? 15.808 8.656 -21.627 1.00 90.25 86 SER A O 1
ATOM 675 N N . LEU A 1 87 ? 16.606 7.847 -23.562 1.00 88.56 87 LEU A N 1
ATOM 676 C CA . LEU A 1 87 ? 15.297 7.523 -24.129 1.00 88.56 87 LEU A CA 1
ATOM 677 C C . LEU A 1 87 ? 14.606 6.381 -23.369 1.00 88.56 87 LEU A C 1
ATOM 679 O O . LEU A 1 87 ? 13.405 6.456 -23.102 1.00 88.56 87 LEU A O 1
ATOM 683 N N . GLN A 1 88 ? 15.359 5.348 -22.980 1.00 90.50 88 GLN A N 1
ATOM 684 C CA . GLN A 1 88 ? 14.859 4.226 -22.184 1.00 90.50 88 GLN A CA 1
ATOM 685 C C . GLN A 1 88 ? 14.253 4.726 -20.866 1.00 90.50 88 GLN A C 1
ATOM 687 O O . GLN A 1 88 ? 13.137 4.336 -20.519 1.00 90.50 88 GLN A O 1
ATOM 692 N N . ALA A 1 89 ? 14.945 5.622 -20.159 1.00 87.50 89 ALA A N 1
ATOM 693 C CA . ALA A 1 89 ? 14.446 6.230 -18.929 1.00 87.50 89 ALA A CA 1
ATOM 694 C C . ALA A 1 89 ? 13.216 7.121 -19.181 1.00 87.50 89 ALA A C 1
ATOM 696 O O . ALA A 1 89 ? 12.228 7.027 -18.447 1.00 87.50 89 ALA A O 1
ATOM 697 N N . ALA A 1 90 ? 13.243 7.933 -20.243 1.00 90.12 90 ALA A N 1
ATOM 698 C CA . ALA A 1 90 ? 12.151 8.838 -20.598 1.00 90.12 90 ALA A CA 1
ATOM 699 C C . ALA A 1 90 ? 10.836 8.106 -20.912 1.00 90.12 90 ALA A C 1
ATOM 701 O O . ALA A 1 90 ? 9.770 8.597 -20.550 1.00 90.12 90 ALA A O 1
ATOM 702 N N . TYR A 1 91 ? 10.888 6.924 -21.537 1.00 87.38 91 TYR A N 1
ATOM 703 C CA . TYR A 1 91 ? 9.697 6.103 -21.794 1.00 87.38 91 TYR A CA 1
ATOM 704 C C . TYR A 1 91 ? 9.290 5.235 -20.590 1.00 87.38 91 TYR A C 1
ATOM 706 O O . TYR A 1 91 ? 8.106 4.948 -20.398 1.00 87.38 91 TYR A O 1
ATOM 714 N N . ALA A 1 92 ? 10.243 4.845 -19.738 1.00 85.50 92 ALA A N 1
ATOM 715 C CA . ALA A 1 92 ? 9.948 4.099 -18.518 1.00 85.50 92 ALA A CA 1
ATOM 716 C C . ALA A 1 92 ? 9.166 4.942 -17.495 1.00 85.50 92 ALA A C 1
ATOM 718 O O . ALA A 1 92 ? 8.206 4.445 -16.910 1.00 85.50 92 ALA A O 1
ATOM 719 N N . ALA A 1 93 ? 9.527 6.215 -17.310 1.00 82.62 93 ALA A N 1
ATOM 720 C CA . ALA A 1 93 ? 8.891 7.115 -16.344 1.00 82.62 93 ALA A CA 1
ATOM 721 C C . ALA A 1 93 ? 7.349 7.206 -16.465 1.00 82.62 93 ALA A C 1
ATOM 723 O O . ALA A 1 93 ? 6.675 6.948 -15.466 1.00 82.62 93 ALA A O 1
ATOM 724 N N . PRO A 1 94 ? 6.747 7.498 -17.636 1.00 78.38 94 PRO A N 1
ATOM 725 C CA . PRO A 1 94 ? 5.290 7.569 -17.773 1.00 78.38 94 PRO A CA 1
ATOM 726 C C . PRO A 1 94 ? 4.606 6.206 -17.607 1.00 78.38 94 PRO A C 1
ATOM 728 O O . PRO A 1 94 ? 3.509 6.130 -17.054 1.00 78.38 94 PRO A O 1
ATOM 731 N N . LEU A 1 95 ? 5.252 5.117 -18.034 1.00 77.44 95 LEU A N 1
ATOM 732 C CA . LEU A 1 95 ? 4.724 3.761 -17.874 1.00 77.44 95 LEU A CA 1
ATOM 733 C C . LEU A 1 95 ? 4.693 3.344 -16.396 1.00 77.44 95 LEU A C 1
ATOM 735 O O . LEU A 1 95 ? 3.713 2.756 -15.937 1.00 77.44 95 LEU A O 1
ATOM 739 N N . ILE A 1 96 ? 5.738 3.694 -15.641 1.00 80.00 96 ILE A N 1
ATOM 740 C CA . ILE A 1 96 ? 5.836 3.456 -14.197 1.00 80.00 96 ILE A CA 1
ATOM 741 C C . ILE A 1 96 ? 4.840 4.335 -13.436 1.00 80.00 96 ILE A C 1
ATOM 743 O O . ILE A 1 96 ? 4.128 3.822 -12.576 1.00 80.00 96 ILE A O 1
ATOM 747 N N . LEU A 1 97 ? 4.738 5.627 -13.766 1.00 76.56 97 LEU A N 1
ATOM 748 C CA . LEU A 1 97 ? 3.810 6.561 -13.117 1.00 76.56 97 LEU A CA 1
ATOM 749 C C . LEU A 1 97 ? 2.361 6.056 -13.206 1.00 76.56 97 LEU A C 1
ATOM 751 O O . LEU A 1 97 ? 1.630 6.054 -12.218 1.00 76.56 97 LEU A O 1
ATOM 755 N N . LEU A 1 98 ? 1.966 5.549 -14.376 1.00 68.81 98 LEU A N 1
ATOM 756 C CA . LEU A 1 98 ? 0.618 5.031 -14.600 1.00 68.81 98 LEU A CA 1
ATOM 757 C C . LEU A 1 98 ? 0.380 3.670 -13.915 1.00 68.81 98 LEU A C 1
ATOM 759 O O . LEU A 1 98 ? -0.740 3.349 -13.502 1.00 68.81 98 LEU A O 1
ATOM 763 N N . ALA A 1 99 ? 1.434 2.865 -13.753 1.00 72.81 99 ALA A N 1
ATOM 764 C CA . ALA A 1 99 ? 1.389 1.650 -12.943 1.00 72.81 99 ALA A CA 1
ATOM 765 C C . ALA A 1 99 ? 1.189 1.978 -11.453 1.00 72.81 99 ALA A C 1
ATOM 767 O O . ALA A 1 99 ? 0.367 1.343 -10.785 1.00 72.81 99 ALA A O 1
ATOM 768 N N . GLN A 1 100 ? 1.887 3.003 -10.957 1.00 71.19 100 GLN A N 1
ATOM 769 C CA . GLN A 1 100 ? 1.809 3.466 -9.572 1.00 71.19 100 GLN A CA 1
ATOM 770 C C . GLN A 1 100 ? 0.431 4.038 -9.232 1.00 71.19 100 GLN A C 1
ATOM 772 O O . GLN A 1 100 ? -0.112 3.701 -8.183 1.00 71.19 100 GLN A O 1
ATOM 777 N N . THR A 1 101 ? -0.203 4.808 -10.125 1.00 68.88 101 THR A N 1
ATOM 778 C CA . THR A 1 101 ? -1.564 5.325 -9.885 1.00 68.88 101 THR A CA 1
ATOM 779 C C . THR A 1 101 ? -2.586 4.206 -9.659 1.00 68.88 101 THR A C 1
ATOM 781 O O . THR A 1 101 ? -3.438 4.316 -8.784 1.00 68.88 101 THR A O 1
ATOM 784 N N . ARG A 1 102 ? -2.457 3.069 -10.362 1.00 66.50 102 ARG A N 1
ATOM 785 C CA . ARG A 1 102 ? -3.367 1.917 -10.198 1.00 66.50 102 ARG A CA 1
ATOM 786 C C . ARG A 1 102 ? -3.042 1.039 -8.992 1.00 66.50 102 ARG A C 1
ATOM 788 O O . ARG A 1 102 ? -3.934 0.365 -8.475 1.00 66.50 102 ARG A O 1
ATOM 795 N N . GLN A 1 103 ? -1.778 0.977 -8.578 1.00 67.62 103 GLN A N 1
ATOM 796 C CA . GLN A 1 103 ? -1.413 0.364 -7.298 1.00 67.62 103 GLN A CA 1
ATOM 797 C C . GLN A 1 103 ? -1.998 1.186 -6.149 1.00 67.62 103 GLN A C 1
ATOM 799 O O . GLN A 1 103 ? -2.715 0.626 -5.330 1.00 67.62 103 GLN A O 1
ATOM 804 N N . ALA A 1 104 ? -1.843 2.512 -6.187 1.00 70.56 104 ALA A N 1
ATOM 805 C CA . ALA A 1 104 ? -2.410 3.416 -5.193 1.00 70.56 104 ALA A CA 1
ATOM 806 C C . ALA A 1 104 ? -3.942 3.303 -5.083 1.00 70.56 104 ALA A C 1
ATOM 808 O O . ALA A 1 104 ? -4.478 3.334 -3.979 1.00 70.56 104 ALA A O 1
ATOM 809 N N . ASP A 1 105 ? -4.664 3.120 -6.193 1.00 72.31 105 ASP A N 1
ATOM 810 C CA . ASP A 1 105 ? -6.118 2.908 -6.151 1.00 72.31 105 ASP A CA 1
ATOM 811 C C . ASP A 1 105 ? -6.510 1.558 -5.528 1.00 72.31 105 ASP A C 1
ATOM 813 O O . ASP A 1 105 ? -7.466 1.487 -4.752 1.00 72.31 105 ASP A O 1
ATOM 817 N N . ARG A 1 106 ? -5.760 0.480 -5.805 1.00 73.31 106 ARG A N 1
ATOM 818 C CA . ARG A 1 106 ? -5.962 -0.820 -5.137 1.00 73.31 106 ARG A CA 1
ATOM 819 C C . ARG A 1 106 ? -5.653 -0.744 -3.646 1.00 73.31 106 ARG A C 1
ATOM 821 O O . ARG A 1 106 ? -6.424 -1.276 -2.847 1.00 73.31 106 ARG A O 1
ATOM 828 N N . ASP A 1 107 ? -4.580 -0.056 -3.282 1.00 74.94 107 ASP A N 1
ATOM 829 C CA . ASP A 1 107 ? -4.166 0.123 -1.893 1.00 74.94 107 ASP A CA 1
ATOM 830 C C . ASP A 1 107 ? -5.188 0.959 -1.118 1.00 74.94 107 ASP A C 1
ATOM 832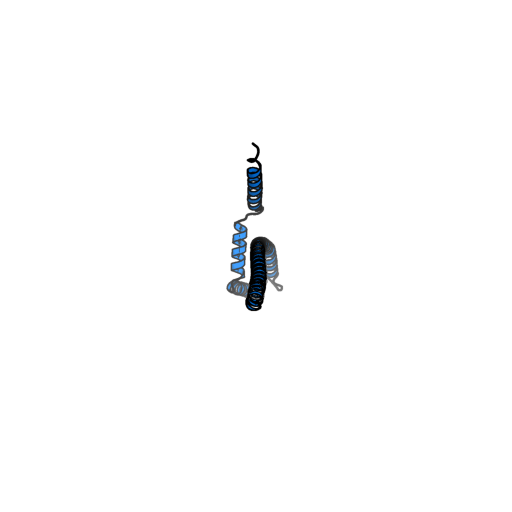 O O . ASP A 1 107 ? -5.544 0.601 0.004 1.00 74.94 107 ASP A O 1
ATOM 836 N N . LYS A 1 108 ? -5.763 1.999 -1.737 1.00 76.88 108 LYS A N 1
ATOM 837 C CA . LYS A 1 108 ? -6.893 2.750 -1.167 1.00 76.88 108 LYS A CA 1
ATOM 838 C C . LYS A 1 108 ? -8.094 1.848 -0.901 1.00 76.88 108 LYS A C 1
ATOM 840 O O . LYS A 1 108 ? -8.619 1.861 0.206 1.00 76.88 108 LYS A O 1
ATOM 845 N N . LEU A 1 109 ? -8.503 1.021 -1.869 1.00 75.06 109 LEU A N 1
ATOM 846 C CA . LEU A 1 109 ? -9.620 0.083 -1.682 1.00 75.06 109 LEU A CA 1
ATOM 847 C C . LEU A 1 109 ? -9.343 -0.950 -0.582 1.00 75.06 109 LEU A C 1
ATOM 849 O O . LEU A 1 109 ? -10.266 -1.367 0.119 1.00 75.06 109 LEU A O 1
ATOM 853 N N . HIS A 1 110 ? -8.094 -1.392 -0.443 1.00 79.06 110 HIS A N 1
ATOM 854 C CA . HIS A 1 110 ? -7.695 -2.301 0.624 1.00 79.06 110 HIS A CA 1
ATOM 855 C C . HIS A 1 110 ? -7.741 -1.610 1.993 1.00 79.06 110 HIS A C 1
ATOM 857 O O . HIS A 1 110 ? -8.345 -2.145 2.923 1.00 79.06 110 HIS A O 1
ATOM 863 N N . SER A 1 111 ? -7.200 -0.394 2.085 1.00 82.50 111 SER A N 1
ATOM 864 C CA . SER A 1 111 ? -7.238 0.446 3.286 1.00 82.50 111 SER A CA 1
ATOM 865 C C . SER A 1 111 ? -8.673 0.720 3.747 1.00 82.50 111 SER A C 1
ATOM 867 O O . SER A 1 111 ? -9.009 0.483 4.905 1.00 82.50 111 SER A O 1
ATOM 869 N N . ASP A 1 112 ? -9.568 1.076 2.821 1.00 83.19 112 ASP A N 1
ATOM 870 C CA . ASP A 1 112 ? -10.994 1.293 3.095 1.00 83.19 112 ASP A CA 1
ATOM 871 C C . ASP A 1 112 ? -11.682 0.061 3.701 1.00 83.19 112 ASP A C 1
ATOM 873 O O . ASP A 1 112 ? -12.570 0.173 4.549 1.00 83.19 112 ASP A O 1
ATOM 877 N N . ARG A 1 113 ? -11.308 -1.145 3.256 1.00 82.12 113 ARG A N 1
ATOM 878 C CA . ARG A 1 113 ? -11.850 -2.395 3.811 1.00 82.12 113 ARG A CA 1
ATOM 879 C C . ARG A 1 113 ? -11.324 -2.657 5.214 1.00 82.12 113 ARG A C 1
ATOM 881 O O . ARG A 1 113 ? -12.101 -3.105 6.056 1.00 82.12 113 ARG A O 1
ATOM 888 N N . ILE A 1 114 ? -10.045 -2.382 5.456 1.00 84.69 114 ILE A N 1
ATOM 889 C CA . ILE A 1 114 ? -9.428 -2.515 6.779 1.00 84.69 114 ILE A CA 1
ATOM 890 C C . ILE A 1 114 ? -10.099 -1.555 7.760 1.00 84.69 114 ILE A C 1
ATOM 892 O O . ILE A 1 114 ? -10.531 -1.990 8.823 1.00 84.69 114 ILE A O 1
ATOM 896 N N . ASP A 1 115 ? -10.288 -0.292 7.380 1.00 85.25 115 ASP A N 1
ATOM 897 C CA . ASP A 1 115 ? -10.917 0.711 8.242 1.00 85.25 115 ASP A CA 1
ATOM 898 C C . ASP A 1 115 ? -12.379 0.354 8.570 1.00 85.25 115 ASP A C 1
ATOM 900 O O . ASP A 1 115 ? -12.814 0.349 9.728 1.00 85.25 115 ASP A O 1
ATOM 904 N N . LYS A 1 116 ? -13.139 -0.109 7.568 1.00 85.81 116 LYS A N 1
ATOM 905 C CA . LYS A 1 116 ? -14.489 -0.667 7.781 1.00 85.81 116 LYS A CA 1
ATOM 906 C C . LYS A 1 116 ? -14.476 -1.909 8.679 1.00 85.81 116 LYS A C 1
ATOM 908 O O . LYS A 1 116 ? -15.424 -2.127 9.431 1.00 85.81 116 LYS A O 1
ATOM 913 N N . GLY A 1 117 ? -13.434 -2.734 8.612 1.00 87.31 117 GLY A N 1
ATOM 914 C CA . GLY A 1 117 ? -13.240 -3.880 9.499 1.00 87.31 117 GLY A CA 1
ATOM 915 C C . GLY A 1 117 ? -12.977 -3.449 10.942 1.00 87.31 117 GLY A C 1
ATOM 916 O O . GLY A 1 117 ? -13.678 -3.889 11.852 1.00 87.31 117 GLY A O 1
ATOM 917 N N . HIS A 1 118 ? -12.032 -2.533 11.147 1.00 87.25 118 HIS A N 1
ATOM 918 C CA . HIS A 1 118 ? -11.678 -1.986 12.457 1.00 87.25 118 HIS A CA 1
ATOM 919 C C . HIS A 1 118 ? -12.865 -1.304 13.133 1.00 87.25 118 HIS A C 1
ATOM 921 O O . HIS A 1 118 ? -13.138 -1.561 14.303 1.00 87.25 118 HIS A O 1
ATOM 927 N N . THR A 1 119 ? -13.626 -0.494 12.398 1.00 89.44 119 THR A N 1
ATOM 928 C CA . THR A 1 119 ? -14.822 0.167 12.941 1.00 89.44 119 THR A CA 1
ATOM 929 C C . THR A 1 119 ? -15.905 -0.834 13.350 1.00 89.44 119 THR A C 1
ATOM 931 O O . THR A 1 119 ? -16.558 -0.638 14.376 1.00 89.44 119 THR A O 1
ATOM 934 N N . ARG A 1 120 ? -16.092 -1.932 12.603 1.00 90.25 120 ARG A N 1
ATOM 935 C CA . ARG A 1 120 ? -17.025 -3.013 12.974 1.00 90.25 120 ARG A CA 1
ATOM 936 C C . ARG A 1 120 ? -16.570 -3.764 14.222 1.00 90.25 120 ARG A C 1
ATOM 938 O O . ARG A 1 120 ? -17.384 -3.967 15.118 1.00 90.25 120 ARG A O 1
ATOM 945 N N . LEU A 1 121 ? -15.291 -4.128 14.299 1.00 91.75 121 LEU A N 1
ATOM 946 C CA . LEU A 1 121 ? -14.712 -4.801 15.465 1.00 91.75 121 LEU A CA 1
ATOM 947 C C . LEU A 1 121 ? -14.796 -3.921 16.716 1.00 91.75 121 LEU A C 1
ATOM 949 O O . LEU A 1 121 ? -15.251 -4.380 17.758 1.00 91.75 121 LEU A O 1
ATOM 953 N N . ALA A 1 122 ? -14.454 -2.637 16.596 1.00 91.69 122 ALA A N 1
ATOM 954 C CA . ALA A 1 122 ? -14.553 -1.681 17.695 1.00 91.69 122 ALA A CA 1
ATOM 955 C C . ALA A 1 122 ? -15.998 -1.517 18.197 1.00 91.69 122 ALA A C 1
ATOM 957 O O . ALA A 1 122 ? -16.225 -1.411 19.400 1.00 91.69 122 ALA A O 1
ATOM 958 N N . ARG A 1 123 ? -16.994 -1.522 17.298 1.00 93.12 123 ARG A N 1
ATOM 959 C CA . ARG A 1 123 ? -18.415 -1.507 17.689 1.00 93.12 123 ARG A CA 1
ATOM 960 C C . ARG A 1 123 ? -18.833 -2.789 18.403 1.00 93.12 123 ARG A C 1
ATOM 962 O O . ARG A 1 123 ? -19.520 -2.696 19.412 1.00 93.12 123 ARG A O 1
ATOM 969 N N . ALA A 1 124 ? -18.418 -3.955 17.908 1.00 93.06 124 ALA A N 1
ATOM 970 C CA . ALA A 1 124 ? -18.722 -5.233 18.549 1.00 93.06 124 ALA A CA 1
ATOM 971 C C . ALA A 1 124 ? -18.133 -5.308 19.967 1.00 93.06 124 ALA A C 1
ATOM 973 O O . ALA A 1 124 ? -18.854 -5.639 20.903 1.00 93.06 124 ALA A O 1
ATOM 974 N N . ALA A 1 125 ? -16.875 -4.892 20.141 1.00 92.94 125 ALA A N 1
ATOM 975 C CA . ALA A 1 125 ? -16.224 -4.845 21.449 1.00 92.94 125 ALA A CA 1
ATOM 976 C C . ALA A 1 125 ? -16.945 -3.911 22.439 1.00 92.94 125 ALA A C 1
ATOM 978 O O . ALA A 1 125 ? -17.074 -4.237 23.618 1.00 92.94 125 ALA A O 1
ATOM 979 N N . LYS A 1 126 ? -17.462 -2.763 21.972 1.00 93.38 126 LYS A N 1
ATOM 980 C CA . LYS A 1 126 ? -18.281 -1.874 22.814 1.00 93.38 126 LYS A CA 1
ATOM 981 C C . LYS A 1 126 ? -19.579 -2.538 23.265 1.00 93.38 126 LYS A C 1
ATOM 983 O O . LYS A 1 126 ? -19.865 -2.516 24.452 1.00 93.38 126 LYS A O 1
ATOM 988 N N . LEU A 1 127 ? -20.311 -3.173 22.348 1.00 95.62 127 LEU A N 1
ATOM 989 C CA . LEU A 1 127 ? -21.553 -3.883 22.681 1.00 95.62 127 LEU A CA 1
ATOM 990 C C . LEU A 1 127 ? -21.317 -5.004 23.701 1.00 95.62 127 LEU A C 1
ATOM 992 O O . LEU A 1 127 ? -22.118 -5.194 24.611 1.00 95.62 127 LEU A O 1
ATOM 996 N N . GLU A 1 128 ? -20.213 -5.736 23.563 1.00 93.81 128 GLU A N 1
ATOM 997 C CA . GLU A 1 128 ? -19.819 -6.769 24.522 1.00 93.81 128 GLU A CA 1
ATOM 998 C C . GLU A 1 128 ? -19.481 -6.172 25.895 1.00 93.81 128 GLU A C 1
ATOM 1000 O O . GLU A 1 128 ? -19.934 -6.678 26.919 1.00 93.81 128 GLU A O 1
ATOM 1005 N N . THR A 1 129 ? -18.764 -5.046 25.923 1.00 95.38 129 THR A N 1
ATOM 1006 C CA . THR A 1 129 ? -18.453 -4.318 27.165 1.00 95.38 129 THR A CA 1
ATOM 1007 C C . THR A 1 129 ? -19.725 -3.828 27.864 1.00 95.38 129 THR A C 1
ATOM 1009 O O . THR A 1 129 ? -19.863 -4.003 29.075 1.00 95.38 129 THR A O 1
ATOM 1012 N N . ASP A 1 130 ? -20.679 -3.277 27.110 1.00 95.81 130 ASP A N 1
ATOM 1013 C CA . ASP A 1 130 ? -21.972 -2.828 27.638 1.00 95.81 130 ASP A CA 1
ATOM 1014 C C . ASP A 1 130 ? -22.756 -4.004 28.246 1.00 95.81 130 ASP A C 1
ATOM 1016 O O . ASP A 1 130 ? -23.339 -3.880 29.323 1.00 95.81 130 ASP A O 1
ATOM 1020 N N . LYS A 1 131 ? -22.704 -5.183 27.608 1.00 96.50 131 LYS A N 1
ATOM 1021 C CA . LYS A 1 131 ? -23.317 -6.419 28.118 1.00 96.50 131 LYS A CA 1
ATOM 1022 C C . LYS A 1 131 ? -22.692 -6.878 29.438 1.00 96.50 131 LYS A C 1
ATOM 1024 O O . LYS A 1 131 ? -23.401 -7.311 30.341 1.00 96.50 131 LYS A O 1
ATOM 1029 N N . ILE A 1 132 ? -21.367 -6.795 29.559 1.00 96.94 132 ILE A N 1
ATOM 1030 C CA . ILE A 1 132 ? -20.654 -7.144 30.795 1.00 96.94 132 ILE A CA 1
ATOM 1031 C C . ILE A 1 132 ? -21.056 -6.192 31.924 1.00 96.94 132 ILE A C 1
ATOM 1033 O O . ILE A 1 132 ? -21.320 -6.647 33.035 1.00 96.94 132 ILE A O 1
ATOM 1037 N N . LEU A 1 133 ? -21.151 -4.889 31.644 1.00 96.94 133 LEU A N 1
ATOM 1038 C CA . LEU A 1 133 ? -21.611 -3.903 32.623 1.00 96.94 133 LEU A CA 1
ATOM 1039 C C . LEU A 1 133 ? -23.044 -4.190 33.093 1.00 96.94 133 LEU A C 1
ATOM 1041 O O . LEU A 1 133 ? -23.289 -4.173 34.297 1.00 96.94 133 LEU A O 1
ATOM 1045 N N . GLU A 1 134 ? -23.955 -4.525 32.174 1.00 96.56 134 GLU A N 1
ATOM 1046 C CA . GLU A 1 134 ? -25.334 -4.933 32.489 1.00 96.56 134 GLU A CA 1
ATOM 1047 C C . GLU A 1 134 ? -25.358 -6.135 33.455 1.00 96.56 134 GLU A C 1
ATOM 1049 O O . GLU A 1 134 ? -26.024 -6.102 34.490 1.00 96.56 134 GLU A O 1
ATOM 1054 N N . LEU A 1 135 ? -24.574 -7.180 33.171 1.00 96.94 135 LEU A N 1
ATOM 1055 C CA . LEU A 1 135 ? -24.489 -8.373 34.023 1.00 96.94 135 LEU A CA 1
ATOM 1056 C C . LEU A 1 135 ? -23.868 -8.090 35.397 1.00 96.94 135 LEU A C 1
ATOM 1058 O O . LEU A 1 135 ? -24.277 -8.690 36.394 1.00 96.94 135 LEU A O 1
ATOM 1062 N N . LEU A 1 136 ? -22.877 -7.201 35.472 1.00 96.38 136 LEU A N 1
ATOM 1063 C CA . LEU A 1 136 ? -22.271 -6.798 36.743 1.00 96.38 136 LEU A CA 1
ATOM 1064 C C . LEU A 1 136 ? -23.260 -6.016 37.611 1.00 96.38 136 LEU A C 1
ATOM 1066 O O . LEU A 1 136 ? -23.333 -6.254 38.817 1.00 96.38 136 LEU A O 1
ATOM 1070 N N . GLN A 1 137 ? -24.052 -5.127 37.007 1.00 96.81 137 GLN A N 1
ATOM 1071 C CA . GLN A 1 137 ? -25.108 -4.405 37.715 1.00 96.81 137 GLN A CA 1
ATOM 1072 C C . GLN A 1 137 ? -26.175 -5.361 38.248 1.00 96.81 137 GLN A C 1
ATOM 1074 O O . GLN A 1 137 ? -26.491 -5.302 39.433 1.00 96.81 137 GLN A O 1
ATOM 1079 N N . ALA A 1 138 ? -26.641 -6.306 37.427 1.00 95.38 138 ALA A N 1
ATOM 1080 C CA . ALA A 1 138 ? -27.617 -7.307 37.855 1.00 95.38 138 ALA A CA 1
ATOM 1081 C C . ALA A 1 138 ? -27.103 -8.173 39.022 1.00 95.38 138 ALA A C 1
ATOM 1083 O O . ALA A 1 138 ? -27.824 -8.404 39.987 1.00 95.38 138 ALA A O 1
ATOM 1084 N N . ASN A 1 139 ? -25.841 -8.619 38.981 1.00 96.25 139 ASN A N 1
ATOM 1085 C CA . ASN A 1 139 ? -25.242 -9.354 40.103 1.00 96.25 139 ASN A CA 1
ATOM 1086 C C . ASN A 1 139 ? -25.145 -8.505 41.376 1.00 96.25 139 ASN A C 1
ATOM 1088 O O . ASN A 1 139 ? -25.345 -9.019 42.477 1.00 96.25 139 ASN A O 1
ATOM 1092 N N . THR A 1 140 ? -24.837 -7.215 41.232 1.00 96.00 140 THR A N 1
ATOM 1093 C CA . THR A 1 140 ? -24.776 -6.286 42.367 1.00 96.00 140 THR A CA 1
ATOM 1094 C C . THR A 1 140 ? -26.152 -6.145 43.016 1.00 96.00 140 THR A C 1
ATOM 1096 O O . THR A 1 140 ? -26.266 -6.274 44.230 1.00 96.00 140 THR A O 1
ATOM 1099 N N . GLU A 1 141 ? -27.206 -5.980 42.215 1.00 95.56 141 GLU A N 1
ATOM 1100 C CA . GLU A 1 141 ? -28.585 -5.874 42.702 1.00 95.56 141 GLU A CA 1
ATOM 1101 C C . GLU A 1 141 ? -29.065 -7.160 43.389 1.00 95.56 141 GLU A C 1
ATOM 1103 O O . GLU A 1 141 ? -29.614 -7.102 44.488 1.00 95.56 141 GLU A O 1
ATOM 1108 N N . LEU A 1 142 ? -28.792 -8.331 42.803 1.00 95.81 142 LEU A N 1
ATOM 1109 C CA . LEU A 1 142 ? -29.096 -9.620 43.437 1.00 95.81 142 LEU A CA 1
ATOM 1110 C C . LEU A 1 142 ? -28.393 -9.766 44.794 1.00 95.81 142 LEU A C 1
ATOM 1112 O O . LEU A 1 142 ? -28.999 -10.210 45.766 1.00 95.81 142 LEU A O 1
ATOM 1116 N N . THR A 1 143 ? -27.136 -9.330 44.886 1.00 94.44 143 THR A N 1
ATOM 1117 C CA . THR A 1 143 ? -26.378 -9.354 46.146 1.00 94.44 143 THR A CA 1
ATOM 1118 C C . THR A 1 143 ? -27.008 -8.440 47.205 1.00 94.44 143 THR A C 1
ATOM 1120 O O . THR A 1 143 ? -27.056 -8.790 48.386 1.00 94.44 143 THR A O 1
ATOM 1123 N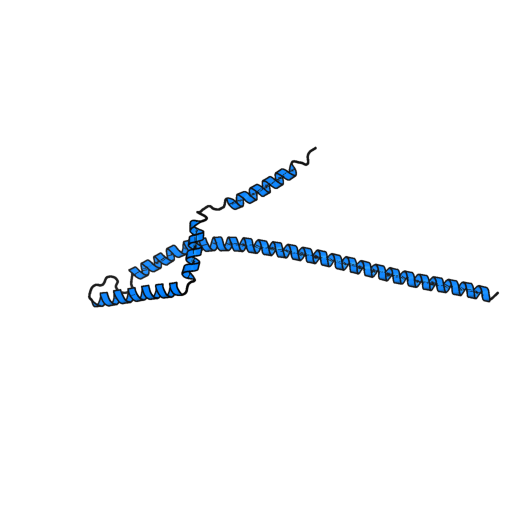 N . GLU A 1 144 ? -27.517 -7.270 46.808 1.00 95.50 144 GLU A N 1
ATOM 1124 C CA . GLU A 1 144 ? -28.246 -6.375 47.714 1.00 95.50 144 GLU A CA 1
ATOM 1125 C C . GLU A 1 144 ? -29.572 -6.983 48.186 1.00 95.50 144 GLU A C 1
ATOM 1127 O O . GLU A 1 144 ? -29.899 -6.889 49.373 1.00 95.50 144 GLU A O 1
ATOM 1132 N N . GLN A 1 145 ? -30.308 -7.655 47.297 1.00 95.88 145 GLN A N 1
ATOM 1133 C CA . GLN A 1 145 ? -31.537 -8.369 47.647 1.00 95.88 145 GLN A CA 1
ATOM 1134 C C . GLN A 1 145 ? -31.267 -9.497 48.646 1.00 95.88 145 GLN A C 1
ATOM 1136 O O . GLN A 1 145 ? -31.944 -9.575 49.672 1.00 95.88 145 GLN A O 1
ATOM 1141 N N . ASP A 1 146 ? -30.242 -10.319 48.413 1.00 92.94 146 ASP A N 1
ATOM 1142 C CA . ASP A 1 146 ? -29.842 -11.392 49.331 1.00 92.94 146 ASP A CA 1
ATOM 1143 C C . ASP A 1 146 ? -29.506 -10.850 50.725 1.00 92.94 146 ASP A C 1
ATOM 1145 O O . ASP A 1 146 ? -29.911 -11.417 51.750 1.00 92.94 146 ASP A O 1
ATOM 1149 N N . LYS A 1 147 ? -28.815 -9.705 50.782 1.00 94.12 147 LYS A N 1
ATOM 1150 C CA . LYS A 1 147 ? -28.530 -9.022 52.044 1.00 94.12 147 LYS A CA 1
ATOM 1151 C C . LYS A 1 147 ? -29.821 -8.597 52.752 1.00 94.12 147 LYS A C 1
ATOM 1153 O O . LYS A 1 147 ? -29.973 -8.878 53.941 1.00 94.12 147 LYS A O 1
ATOM 1158 N N . GLN A 1 148 ? -30.766 -7.983 52.039 1.00 94.56 148 GLN A N 1
ATOM 1159 C CA . GLN A 1 148 ? -32.054 -7.575 52.610 1.00 94.56 148 GLN A CA 1
ATOM 1160 C C . GLN A 1 148 ? -32.886 -8.763 53.104 1.00 94.56 148 GLN A C 1
ATOM 1162 O O . GLN A 1 148 ? -33.465 -8.688 54.189 1.00 94.56 148 GLN A O 1
ATOM 1167 N N . LEU A 1 149 ? -32.952 -9.861 52.345 1.00 93.50 149 LEU A N 1
ATOM 1168 C CA . LEU A 1 149 ? -33.640 -11.080 52.779 1.00 93.50 149 LEU A CA 1
ATOM 1169 C C . LEU A 1 149 ? -33.011 -11.643 54.057 1.00 93.50 149 LEU A C 1
ATOM 1171 O O . LEU A 1 149 ? -33.729 -12.004 54.990 1.00 93.50 149 LEU A O 1
ATOM 1175 N N . THR A 1 150 ? -31.680 -11.667 54.133 1.00 93.31 150 THR A N 1
ATOM 1176 C CA . THR A 1 150 ? -30.954 -12.136 55.322 1.00 93.31 150 THR A CA 1
ATOM 1177 C C . THR A 1 150 ? -31.278 -11.280 56.549 1.00 93.31 150 THR A C 1
ATOM 1179 O O . THR A 1 150 ? -31.552 -11.813 57.628 1.00 93.31 150 THR A O 1
ATOM 1182 N N . GLU A 1 151 ? -31.311 -9.955 56.391 1.00 94.25 151 GLU A N 1
ATOM 1183 C CA . GLU A 1 151 ? -31.685 -9.021 57.459 1.00 94.25 151 GLU A CA 1
ATOM 1184 C C . GLU A 1 151 ? -33.143 -9.211 57.908 1.00 94.25 151 GLU A C 1
ATOM 1186 O O . GLU A 1 151 ? -33.418 -9.225 59.111 1.00 94.25 151 GLU A O 1
ATOM 1191 N N . GLN A 1 152 ? -34.072 -9.437 56.974 1.00 94.12 152 GLN A N 1
ATOM 1192 C CA . GLN A 1 152 ? -35.477 -9.720 57.286 1.00 94.12 152 GLN A CA 1
ATOM 1193 C C . GLN A 1 152 ? -35.645 -11.026 58.064 1.00 94.12 152 GLN A C 1
ATOM 1195 O O . GLN A 1 152 ? -36.346 -11.049 59.076 1.00 94.12 152 GLN A O 1
ATOM 1200 N N . VAL A 1 153 ? -34.977 -12.103 57.640 1.00 94.69 153 VAL A N 1
ATOM 1201 C CA . VAL A 1 153 ? -35.006 -13.390 58.351 1.00 94.69 153 VAL A CA 1
ATOM 1202 C C . VAL A 1 153 ? -34.440 -13.234 59.763 1.00 94.69 153 VAL A C 1
ATOM 1204 O O . VAL A 1 153 ? -35.039 -13.726 60.722 1.00 94.69 153 VAL A O 1
ATOM 1207 N N . ALA A 1 154 ? -33.331 -12.508 59.926 1.00 90.62 154 ALA A N 1
ATOM 1208 C CA . ALA A 1 154 ? -32.750 -12.238 61.240 1.00 90.62 154 ALA A CA 1
ATOM 1209 C C . ALA A 1 154 ? -33.704 -11.430 62.141 1.00 90.62 154 ALA A C 1
ATOM 1211 O O . ALA A 1 154 ? -33.857 -11.743 63.326 1.00 90.62 154 ALA A O 1
ATOM 1212 N N . ALA A 1 155 ? -34.382 -10.420 61.589 1.00 90.12 155 ALA A N 1
ATOM 1213 C CA . ALA A 1 155 ? -35.360 -9.612 62.313 1.00 90.12 155 ALA A CA 1
ATOM 1214 C C . ALA A 1 155 ? -36.600 -10.423 62.722 1.00 90.12 155 ALA A C 1
ATOM 1216 O O . ALA A 1 155 ? -37.023 -10.353 63.878 1.00 90.12 155 ALA A O 1
ATOM 1217 N N . LEU A 1 156 ? -37.144 -11.237 61.812 1.00 89.88 156 LEU A N 1
ATOM 1218 C CA . LEU A 1 156 ? -38.289 -12.105 62.084 1.00 89.88 156 LEU A CA 1
ATOM 1219 C C . LEU A 1 156 ? -37.947 -13.151 63.153 1.00 89.88 156 LEU A C 1
ATOM 1221 O O . LEU A 1 156 ? -38.723 -13.375 64.079 1.00 89.88 156 LEU A O 1
ATOM 1225 N N . THR A 1 157 ? -36.741 -13.722 63.089 1.00 89.81 157 THR A N 1
ATOM 1226 C CA . THR A 1 157 ? -36.230 -14.650 64.110 1.00 89.81 157 THR A CA 1
ATOM 1227 C C . THR A 1 157 ? -36.168 -13.981 65.484 1.00 89.81 157 THR A C 1
ATOM 1229 O O . THR A 1 157 ? -36.602 -14.564 66.479 1.00 89.81 157 THR A O 1
ATOM 1232 N N . LYS A 1 158 ? -35.693 -12.729 65.551 1.00 89.12 158 LYS A N 1
ATOM 1233 C CA . LYS A 1 158 ? -35.700 -11.933 66.788 1.00 89.12 158 LYS A CA 1
ATOM 1234 C C . LYS A 1 158 ? -37.110 -11.718 67.340 1.00 89.12 158 LYS A C 1
ATOM 1236 O O . LYS A 1 158 ? -37.297 -11.850 68.546 1.00 89.12 158 LYS A O 1
ATOM 1241 N N . GLN A 1 159 ? -38.088 -11.411 66.487 1.00 90.31 159 GLN A N 1
ATOM 1242 C CA . GLN A 1 159 ? -39.481 -11.219 66.910 1.00 90.31 159 GLN A CA 1
ATOM 1243 C C . GLN A 1 159 ? -40.094 -12.504 67.472 1.00 90.31 159 GLN A C 1
ATOM 1245 O O . GLN A 1 159 ? -40.707 -12.467 68.536 1.00 90.31 159 GLN A O 1
ATOM 1250 N N . ILE A 1 160 ? -39.878 -13.646 66.809 1.00 89.25 160 ILE A N 1
ATOM 1251 C CA . ILE A 1 160 ? -40.339 -14.952 67.303 1.00 89.25 160 ILE A CA 1
ATOM 1252 C C . ILE A 1 160 ? -39.734 -15.250 68.681 1.00 89.25 160 ILE A C 1
ATOM 1254 O O . ILE A 1 160 ? -40.448 -15.671 69.589 1.00 89.25 160 ILE A O 1
ATOM 1258 N N . HIS A 1 161 ? -38.433 -15.000 68.864 1.00 82.62 161 HIS A N 1
ATOM 1259 C CA . HIS A 1 161 ? -37.764 -15.244 70.143 1.00 82.62 161 HIS A CA 1
ATOM 1260 C C . HIS A 1 161 ? -38.286 -14.330 71.264 1.00 82.62 161 HIS A C 1
ATOM 1262 O O . HIS A 1 161 ? -38.493 -14.794 72.383 1.00 82.62 161 HIS A O 1
ATOM 1268 N N . ALA A 1 162 ? -38.557 -13.056 70.958 1.00 83.62 162 ALA A N 1
ATOM 1269 C CA . ALA A 1 162 ? -39.144 -12.111 71.906 1.00 83.62 162 ALA A CA 1
ATOM 1270 C C . ALA A 1 162 ? -40.558 -12.540 72.346 1.00 83.62 162 ALA A C 1
ATOM 1272 O O . ALA A 1 162 ? -40.816 -12.630 73.546 1.00 83.62 162 ALA A O 1
ATOM 1273 N N . LEU A 1 163 ? -41.433 -12.902 71.399 1.00 78.81 163 LEU A N 1
ATOM 1274 C CA . LEU A 1 163 ? -42.800 -13.358 71.691 1.00 78.81 163 LEU A CA 1
ATOM 1275 C C . LEU A 1 163 ? -42.831 -14.651 72.522 1.00 78.81 163 LEU A C 1
ATOM 1277 O O . LEU A 1 163 ? -43.646 -14.784 73.433 1.00 78.81 163 LEU A O 1
ATOM 1281 N N . LEU A 1 164 ? -41.925 -15.595 72.249 1.00 76.56 164 LEU A N 1
ATOM 1282 C CA . LEU A 1 164 ? -41.791 -16.815 73.053 1.00 76.56 164 LEU A CA 1
ATOM 1283 C C . LEU A 1 164 ? -41.281 -16.526 74.474 1.00 76.56 164 LEU A C 1
ATOM 1285 O O . LEU A 1 164 ? -41.710 -17.186 75.419 1.00 76.56 164 LEU A O 1
ATOM 1289 N N . SER A 1 165 ? -40.392 -15.544 74.647 1.00 76.44 165 SER A N 1
ATOM 1290 C CA . SER A 1 165 ? -39.869 -15.173 75.970 1.00 76.44 165 SER A CA 1
ATOM 1291 C C . SER A 1 165 ? -40.911 -14.492 76.868 1.00 76.44 165 SER A C 1
ATOM 1293 O O . SER A 1 165 ? -40.932 -14.750 78.072 1.00 76.44 165 SER A O 1
ATOM 1295 N N . GLU A 1 166 ? -41.820 -13.699 76.287 1.00 73.50 166 GLU A N 1
ATOM 1296 C CA . GLU A 1 166 ? -42.948 -13.089 77.007 1.00 73.50 166 GLU A CA 1
ATOM 1297 C C . GLU A 1 166 ? -44.014 -14.122 77.412 1.00 73.50 166 GLU A C 1
ATOM 1299 O O . GLU A 1 166 ? -44.568 -14.030 78.505 1.00 73.50 166 GLU A O 1
ATOM 1304 N N . GLN A 1 167 ? -44.270 -15.154 76.595 1.00 67.19 167 GLN A N 1
ATOM 1305 C CA . GLN A 1 167 ? -45.211 -16.224 76.965 1.00 67.19 167 GLN A CA 1
ATOM 1306 C C . GLN A 1 167 ? -44.717 -17.127 78.103 1.00 67.19 167 GLN A C 1
ATOM 1308 O O . GLN A 1 167 ? -45.536 -17.679 78.829 1.00 67.19 167 GLN A O 1
ATOM 1313 N N . HIS A 1 168 ? -43.403 -17.290 78.271 1.00 58.72 168 HIS A N 1
ATOM 1314 C CA . HIS A 1 168 ? -42.828 -18.136 79.323 1.00 58.72 168 HIS A CA 1
ATOM 1315 C C . HIS A 1 168 ? -42.672 -17.438 80.689 1.00 58.72 168 HIS A C 1
ATOM 1317 O O . HIS A 1 168 ? -42.268 -18.088 81.652 1.00 58.72 168 HIS A O 1
ATOM 1323 N N . THR A 1 169 ? -42.957 -16.134 80.785 1.00 55.16 169 THR A N 1
ATOM 1324 C CA . THR A 1 169 ? -42.829 -15.336 82.023 1.00 55.16 169 THR A CA 1
ATOM 1325 C C . THR A 1 169 ? -44.166 -14.980 82.695 1.00 55.16 169 THR A C 1
ATOM 1327 O O . THR A 1 169 ? -44.151 -14.300 83.722 1.00 55.16 169 THR A O 1
ATOM 1330 N N . SER A 1 170 ? -45.301 -15.464 82.168 1.00 47.56 170 SER A N 1
ATOM 1331 C CA . SER A 1 170 ? -46.628 -15.464 82.827 1.00 47.56 170 SER A CA 1
ATOM 1332 C C . SER A 1 170 ? -46.973 -16.842 83.383 1.00 47.56 170 SER A C 1
ATOM 1334 O O . SER A 1 170 ? -47.644 -16.885 84.437 1.00 47.56 170 SER A O 1
#

Radius of gyration: 41.58 Å; chains: 1; bounding box: 92×27×121 Å

pLDDT: mean 78.06, std 13.62, range [47.56, 96.94]

Foldseek 3Di:
DPDPPVVVVVVVVVVVVVVVVVPPCPDDPPPLLVVLVVVCVQVPDPVNVVVVVVVVVVVVVVQVVCVVVVNNPADPPRVVVVVVVVVVVVVVVVSVVVNVVVVVVVVVVVVVVVVVVVVVVVVVVVVVVVVVVVVVVVVVVVVVVVVVVVVVVVVVVVVVVVVVVVVVVD

Sequence (170 aa):
MPVASIGRAAEAVTELERRRHELHGAFGNDAFGRLAEKAARFFGTPQYILGQTAAVLAWVILNSTQLHLGFAWDVYPFIALNLLFSLQAAYAAPLILLAQTRQADRDKLHSDRIDKGHTRLARAAKLETDKILELLQANTELTEQDKQLTEQVAALTKQIHALLSEQHTS

Secondary structure (DSSP, 8-state):
---HHHHHHHHHHHHHHHHHHHT---S-TTHHHHHHHHHHHHHTSHHHHHHHHHHHHHHHHHHHHHHHTT--SS-TTTHHHHHHHHHHHHHHHHHHHHHHHHHHHHHHHHHHHHHHHHHHHHHHHHHHHHHHHHHHHHHHHHHHHHHHHHHHHHHHHHHHHHHHHHHTT-